Protein AF-A0A6M8W0F4-F1 (afdb_monomer_lite)

Structure (mmCIF, N/CA/C/O backbone):
data_AF-A0A6M8W0F4-F1
#
_entry.id   AF-A0A6M8W0F4-F1
#
loop_
_atom_site.group_PDB
_atom_site.id
_atom_site.type_symbol
_atom_site.label_atom_id
_atom_site.label_alt_id
_atom_site.label_comp_id
_atom_site.label_asym_id
_atom_site.label_entity_id
_atom_site.label_seq_id
_atom_site.pdbx_PDB_ins_code
_atom_site.Cartn_x
_atom_site.Cartn_y
_atom_site.Cartn_z
_atom_site.occupancy
_atom_site.B_iso_or_equiv
_atom_site.auth_seq_id
_atom_site.auth_comp_id
_atom_site.auth_asym_id
_atom_site.auth_atom_id
_atom_site.pdbx_PDB_model_num
ATOM 1 N N . MET A 1 1 ? -30.159 6.464 28.079 1.00 44.69 1 MET A N 1
ATOM 2 C CA . MET A 1 1 ? -30.601 6.612 26.667 1.00 44.69 1 MET A CA 1
ATOM 3 C C . MET A 1 1 ? -29.650 7.445 25.789 1.00 44.69 1 MET A C 1
ATOM 5 O O . MET A 1 1 ? -29.510 7.131 24.615 1.00 44.69 1 MET A O 1
ATOM 9 N N . PHE A 1 2 ? -28.918 8.432 26.329 1.00 46.91 2 PHE A N 1
ATOM 10 C CA . PHE A 1 2 ? -27.961 9.264 25.567 1.00 46.91 2 PHE A CA 1
ATOM 11 C C . PHE A 1 2 ? -26.716 8.537 25.005 1.00 46.91 2 PHE A C 1
ATOM 13 O O . PHE A 1 2 ? -26.134 8.987 24.018 1.00 46.91 2 PHE A O 1
ATOM 20 N N . GLY A 1 3 ? -26.313 7.396 25.578 1.00 41.88 3 GLY A N 1
ATOM 21 C CA . GLY A 1 3 ? -25.156 6.623 25.095 1.00 41.88 3 GLY A CA 1
ATOM 22 C C . GLY A 1 3 ? -25.362 5.970 23.721 1.00 41.88 3 GLY A C 1
ATOM 23 O O . GLY A 1 3 ? -24.415 5.858 22.945 1.00 41.88 3 GLY A O 1
ATOM 24 N N . TYR A 1 4 ? -26.602 5.602 23.377 1.00 44.81 4 TYR A N 1
ATOM 25 C CA . TYR A 1 4 ? -26.912 4.905 22.123 1.00 44.81 4 TYR A CA 1
ATOM 26 C C . TYR A 1 4 ? -26.770 5.835 20.908 1.00 44.81 4 TYR A C 1
ATOM 28 O O . TYR A 1 4 ? -26.135 5.469 19.918 1.00 44.81 4 TYR A O 1
ATOM 36 N N . ILE A 1 5 ? -27.252 7.078 21.037 1.00 47.94 5 ILE A N 1
ATOM 37 C CA . ILE A 1 5 ? -27.122 8.132 20.019 1.00 47.94 5 ILE A CA 1
ATOM 38 C C . ILE A 1 5 ? -25.650 8.534 19.851 1.00 47.94 5 ILE A C 1
ATOM 40 O O . ILE A 1 5 ? -25.158 8.576 18.724 1.00 47.94 5 ILE A O 1
ATOM 44 N N . LYS A 1 6 ? -24.899 8.712 20.951 1.00 45.28 6 LYS A N 1
ATOM 45 C CA . LYS A 1 6 ? -23.442 8.932 20.886 1.00 45.28 6 LYS A CA 1
ATOM 46 C C . LYS A 1 6 ? -22.729 7.792 20.153 1.00 45.28 6 LYS A C 1
ATOM 48 O O . LYS A 1 6 ? -21.893 8.069 19.302 1.00 45.28 6 LYS A O 1
ATOM 53 N N . SER A 1 7 ? -23.090 6.530 20.407 1.00 45.78 7 SER A N 1
ATOM 54 C CA . SER A 1 7 ? -22.487 5.371 19.726 1.00 45.78 7 SER A CA 1
ATOM 55 C C . SER A 1 7 ? -22.800 5.319 18.223 1.00 45.78 7 SER A C 1
ATOM 57 O O . SER A 1 7 ? -21.936 4.950 17.431 1.00 45.78 7 SER A O 1
ATOM 59 N N . LEU A 1 8 ? -24.000 5.739 17.807 1.00 48.25 8 LEU A N 1
ATOM 60 C CA . LEU A 1 8 ? -24.412 5.789 16.400 1.00 48.25 8 LEU A CA 1
ATOM 61 C C . LEU A 1 8 ? -23.658 6.869 15.614 1.00 48.25 8 LEU A C 1
ATOM 63 O O . LEU A 1 8 ? -23.264 6.626 14.471 1.00 48.25 8 LEU A O 1
ATOM 67 N N . PHE A 1 9 ? -23.399 8.026 16.230 1.00 49.59 9 PHE A N 1
ATOM 68 C CA . PHE A 1 9 ? -22.577 9.082 15.632 1.00 49.59 9 PHE A CA 1
ATOM 69 C C . PHE A 1 9 ? -21.074 8.743 15.670 1.00 49.59 9 PHE A C 1
ATOM 71 O O . PHE A 1 9 ? -20.401 8.885 14.648 1.00 49.59 9 PHE A O 1
ATOM 78 N N . ASN A 1 10 ? -20.555 8.170 16.766 1.00 49.47 10 ASN A N 1
ATOM 79 C CA . ASN A 1 10 ? -19.148 7.747 16.855 1.00 49.47 10 ASN A CA 1
ATOM 80 C C . ASN A 1 10 ? -18.813 6.558 15.940 1.00 49.47 10 ASN A C 1
ATOM 82 O O . ASN A 1 10 ? -17.691 6.426 15.471 1.00 49.47 10 ASN A O 1
ATOM 86 N N . LYS A 1 11 ? -19.772 5.684 15.614 1.00 50.91 11 LYS A N 1
ATOM 87 C CA . LYS A 1 11 ? -19.562 4.613 14.622 1.00 50.91 11 LYS A CA 1
ATOM 88 C C . LYS A 1 11 ? -19.529 5.124 13.178 1.00 50.91 11 LYS A C 1
ATOM 90 O O . LYS A 1 11 ? -19.130 4.369 12.289 1.00 50.91 11 LYS A O 1
ATOM 95 N N . LYS A 1 12 ? -19.942 6.365 12.901 1.00 55.38 12 LYS A N 1
ATOM 96 C CA . LYS A 1 12 ? -19.871 6.976 11.559 1.00 55.38 12 LYS A CA 1
ATOM 97 C C . LYS A 1 12 ? -18.700 7.948 11.392 1.00 55.38 12 LYS A C 1
ATOM 99 O O . LYS A 1 12 ? -18.313 8.180 10.252 1.00 55.38 12 LYS A O 1
ATOM 104 N N . SER A 1 13 ? -18.130 8.469 12.481 1.00 63.38 13 SER A N 1
ATOM 105 C CA . SER A 1 13 ? -17.002 9.411 12.434 1.00 63.38 13 SER A CA 1
ATOM 106 C C . SER A 1 13 ? -15.703 8.753 11.957 1.00 63.38 13 SER A C 1
ATOM 108 O O . SER A 1 13 ? -14.983 9.336 11.153 1.00 63.38 13 SER A O 1
ATOM 110 N N . TYR A 1 14 ? -15.425 7.516 12.379 1.00 71.62 14 TYR A N 1
ATOM 111 C CA . TYR A 1 14 ? -14.195 6.815 11.998 1.00 71.62 14 TYR A CA 1
ATOM 112 C C . TYR A 1 14 ? -14.246 6.223 10.575 1.00 71.62 14 TYR A C 1
ATOM 114 O O . TYR A 1 14 ? -15.248 5.593 10.213 1.00 71.62 14 TYR A O 1
ATOM 122 N N . PRO A 1 15 ? -13.173 6.354 9.771 1.00 81.81 15 PRO A N 1
ATOM 123 C CA . PRO A 1 15 ? -13.126 5.851 8.402 1.00 81.81 15 PRO A CA 1
ATOM 124 C C . PRO A 1 15 ? -13.315 4.332 8.362 1.00 81.81 15 PRO A C 1
ATOM 126 O O . PRO A 1 15 ? -12.742 3.596 9.150 1.00 81.81 15 PRO A O 1
ATOM 129 N N . ARG A 1 16 ? -14.106 3.834 7.407 1.00 87.56 16 ARG A N 1
ATOM 130 C CA . ARG A 1 16 ? -14.276 2.380 7.222 1.00 87.56 16 ARG A CA 1
ATOM 131 C C . ARG A 1 16 ? -13.028 1.711 6.650 1.00 87.56 16 ARG A C 1
ATOM 133 O O . ARG A 1 16 ? -12.784 0.544 6.925 1.00 87.56 16 ARG A O 1
ATOM 140 N N . LYS A 1 17 ? -12.273 2.443 5.832 1.00 90.81 17 LYS A N 1
ATOM 141 C CA . LYS A 1 17 ? -11.032 1.988 5.211 1.00 90.81 17 LYS A CA 1
ATOM 142 C C . LYS A 1 17 ? -10.124 3.181 4.963 1.00 90.81 17 LYS A C 1
ATOM 144 O O . LYS A 1 17 ? -10.603 4.224 4.509 1.00 90.81 17 LYS A O 1
ATOM 149 N N . PHE A 1 18 ? -8.835 3.014 5.211 1.00 93.25 18 PHE A N 1
ATOM 150 C CA . PHE A 1 18 ? -7.813 3.941 4.742 1.00 93.25 18 PHE A CA 1
ATOM 151 C C . PHE A 1 18 ? -6.597 3.181 4.227 1.00 93.25 18 PHE A C 1
ATOM 153 O O . PHE A 1 18 ? -6.309 2.078 4.680 1.00 93.25 18 PHE A O 1
ATOM 160 N N . THR A 1 19 ? -5.933 3.739 3.222 1.00 95.50 19 THR A N 1
ATOM 161 C CA . THR A 1 19 ? -4.970 3.010 2.393 1.00 95.50 19 THR A CA 1
ATOM 162 C C . THR A 1 19 ? -3.627 3.726 2.325 1.00 95.50 19 THR A C 1
ATOM 164 O O . THR A 1 19 ? -3.565 4.955 2.403 1.00 95.50 19 THR A O 1
AT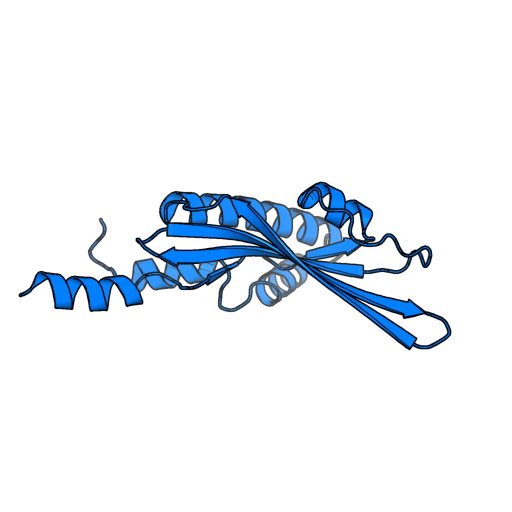OM 167 N N . ALA A 1 20 ? -2.564 2.961 2.110 1.00 95.06 20 ALA A N 1
ATOM 168 C CA . ALA A 1 20 ? -1.306 3.474 1.587 1.00 95.06 20 ALA A CA 1
ATOM 169 C C . ALA A 1 20 ? -1.423 3.716 0.068 1.00 95.06 20 ALA A C 1
ATOM 171 O O . ALA A 1 20 ? -2.454 3.421 -0.561 1.00 95.06 20 ALA A O 1
ATOM 172 N N . ILE A 1 21 ? -0.382 4.285 -0.535 1.00 94.06 21 ILE A N 1
ATOM 173 C CA . ILE A 1 21 ? -0.240 4.349 -1.992 1.00 94.06 21 ILE A CA 1
ATOM 174 C C . ILE A 1 21 ? -0.212 2.930 -2.589 1.00 94.06 21 ILE A C 1
ATOM 176 O O . ILE A 1 21 ? 0.419 2.028 -2.050 1.00 94.06 21 ILE A O 1
ATOM 180 N N . GLU A 1 22 ? -0.912 2.743 -3.711 1.00 92.75 22 GLU A N 1
ATOM 181 C CA . GLU A 1 22 ? -0.832 1.511 -4.502 1.00 92.75 22 GLU A CA 1
ATOM 182 C C . GLU A 1 22 ? 0.495 1.441 -5.272 1.00 92.75 22 GLU A C 1
ATOM 184 O O . GLU A 1 22 ? 0.857 2.351 -6.040 1.00 92.75 22 GLU A O 1
ATOM 189 N N . GLU A 1 23 ? 1.183 0.319 -5.114 1.00 90.44 23 GLU A N 1
ATOM 190 C CA . GLU A 1 23 ? 2.465 0.025 -5.732 1.00 90.44 23 GLU A CA 1
ATOM 191 C C . GLU A 1 23 ? 2.335 -1.019 -6.838 1.00 90.44 23 GLU A C 1
ATOM 193 O O . GLU A 1 23 ? 1.346 -1.742 -6.935 1.00 90.44 23 GLU A O 1
ATOM 198 N N . SER A 1 24 ? 3.352 -1.065 -7.698 1.00 88.00 24 SER A N 1
ATOM 199 C CA . SER A 1 24 ? 3.551 -2.179 -8.617 1.00 88.00 24 SER A CA 1
ATOM 200 C C . SER A 1 24 ? 4.771 -2.978 -8.169 1.00 88.00 24 SER A C 1
ATOM 202 O O . SER A 1 24 ? 5.861 -2.408 -8.011 1.00 88.00 24 SER A O 1
ATOM 204 N N . CYS A 1 25 ? 4.567 -4.271 -7.958 1.00 84.56 25 CYS A N 1
ATOM 205 C CA . CYS A 1 25 ? 5.597 -5.257 -7.675 1.00 84.56 25 CYS A CA 1
ATO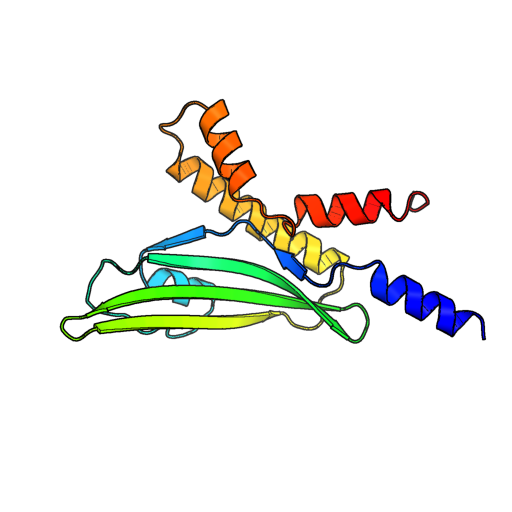M 206 C C . CYS A 1 25 ? 5.854 -6.085 -8.931 1.00 84.56 25 CYS A C 1
ATOM 208 O O . CYS A 1 25 ? 4.913 -6.458 -9.637 1.00 84.56 25 CYS A O 1
ATOM 210 N N . ASP A 1 26 ? 7.126 -6.373 -9.184 1.00 79.75 26 ASP A N 1
ATOM 211 C CA . ASP A 1 26 ? 7.540 -7.161 -10.338 1.00 79.75 26 ASP A CA 1
ATOM 212 C C . ASP A 1 26 ? 7.690 -8.618 -9.879 1.00 79.75 26 ASP A C 1
ATOM 214 O O . ASP A 1 26 ? 8.625 -8.966 -9.151 1.00 79.75 26 ASP A O 1
ATOM 218 N N . GLY A 1 27 ? 6.722 -9.450 -10.262 1.00 77.81 27 GLY A N 1
ATOM 219 C CA . GLY A 1 27 ? 6.671 -10.877 -9.964 1.00 77.81 27 GLY A CA 1
ATOM 220 C C . GLY A 1 27 ? 6.093 -11.255 -8.595 1.00 77.81 27 GLY A C 1
ATOM 221 O O . GLY A 1 27 ? 6.146 -10.508 -7.612 1.00 77.81 27 GLY A O 1
ATOM 222 N N . ALA A 1 28 ? 5.588 -12.489 -8.524 1.00 79.50 28 ALA A N 1
ATOM 223 C CA . ALA A 1 28 ? 4.981 -13.076 -7.329 1.00 79.50 28 ALA A CA 1
ATOM 224 C C . ALA A 1 28 ? 5.947 -13.162 -6.128 1.00 79.50 28 ALA A C 1
ATOM 226 O O . ALA A 1 28 ? 5.515 -13.038 -4.987 1.00 79.50 28 ALA A O 1
ATOM 227 N N . TYR A 1 29 ? 7.265 -13.280 -6.349 1.00 82.19 29 TYR A N 1
ATOM 228 C CA . TYR A 1 29 ? 8.259 -13.338 -5.264 1.00 82.19 29 TYR A CA 1
ATOM 229 C C . TYR A 1 29 ? 8.222 -12.105 -4.344 1.00 82.19 29 TYR A C 1
ATOM 231 O O . TYR A 1 29 ? 8.291 -12.236 -3.121 1.00 82.19 29 TYR A O 1
ATOM 239 N N . GLN A 1 30 ? 8.089 -10.902 -4.914 1.00 83.69 30 GLN A N 1
ATOM 240 C CA . GLN A 1 30 ? 8.017 -9.673 -4.118 1.00 83.69 30 GLN A CA 1
ATOM 241 C C . GLN A 1 30 ? 6.735 -9.628 -3.282 1.00 83.69 30 GLN A C 1
ATOM 243 O O . GLN A 1 30 ? 6.767 -9.181 -2.139 1.00 83.69 30 GLN A O 1
ATOM 248 N N . VAL A 1 31 ? 5.628 -10.125 -3.839 1.00 84.06 31 VAL A N 1
ATOM 249 C CA . VAL A 1 31 ? 4.345 -10.240 -3.138 1.00 84.06 31 VAL A CA 1
ATOM 250 C C . VAL A 1 31 ? 4.473 -11.232 -1.980 1.00 84.06 31 VAL A C 1
ATOM 252 O O . VAL A 1 31 ? 4.182 -10.877 -0.840 1.00 84.06 31 VAL A O 1
ATOM 255 N N . ASN A 1 32 ? 5.034 -12.415 -2.241 1.00 84.25 32 ASN A N 1
ATOM 256 C CA . ASN A 1 32 ? 5.245 -13.47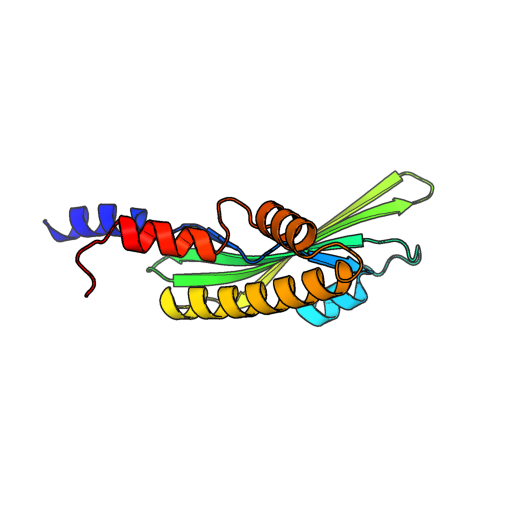5 -1.252 1.00 84.25 32 ASN A CA 1
ATOM 257 C C . ASN A 1 32 ? 6.139 -13.018 -0.093 1.00 84.25 32 ASN A C 1
ATOM 259 O O . ASN A 1 32 ? 5.868 -13.339 1.061 1.00 84.25 32 ASN A O 1
ATOM 263 N N . ARG A 1 33 ? 7.165 -12.198 -0.361 1.00 84.75 33 ARG A N 1
ATOM 264 C CA . ARG A 1 33 ? 8.009 -11.609 0.693 1.00 84.75 33 ARG A CA 1
ATOM 265 C C . ARG A 1 33 ? 7.231 -10.670 1.623 1.00 84.75 33 ARG A C 1
ATOM 267 O O . ARG A 1 33 ? 7.586 -10.557 2.793 1.00 84.75 33 ARG A O 1
ATOM 274 N N . LEU A 1 34 ? 6.210 -9.981 1.114 1.00 81.81 34 LEU A N 1
ATOM 275 C CA . LEU A 1 34 ? 5.425 -9.013 1.884 1.00 81.81 34 LEU A CA 1
ATOM 276 C C . LEU A 1 34 ? 4.309 -9.666 2.705 1.00 81.81 34 LEU A C 1
ATOM 278 O O . LEU A 1 34 ? 3.961 -9.135 3.757 1.00 81.81 34 LEU A O 1
ATOM 282 N N . CYS A 1 35 ? 3.746 -10.787 2.245 1.00 76.88 35 CYS A N 1
ATOM 283 C CA . CYS A 1 35 ? 2.586 -11.412 2.888 1.00 76.88 35 CYS A CA 1
ATOM 284 C C . CYS A 1 35 ? 2.797 -12.851 3.382 1.00 76.88 35 CYS A C 1
ATOM 286 O O . CYS A 1 35 ? 1.894 -13.398 4.009 1.00 76.88 35 CYS A O 1
ATOM 288 N N . GLY A 1 36 ? 3.949 -13.475 3.119 1.00 74.94 36 GLY A N 1
ATOM 289 C CA . GLY A 1 36 ? 4.252 -14.851 3.537 1.00 74.94 36 GLY A CA 1
ATOM 290 C C . GLY A 1 36 ? 3.426 -15.937 2.835 1.00 74.94 36 GLY A C 1
ATOM 291 O O . GLY A 1 36 ? 3.511 -17.104 3.207 1.00 74.94 36 GLY A O 1
ATOM 292 N N . GLN A 1 37 ? 2.617 -15.569 1.841 1.00 67.81 37 GLN A N 1
ATOM 293 C CA . GLN A 1 37 ? 1.795 -16.487 1.055 1.00 67.81 37 GLN A CA 1
ATOM 294 C C . GLN A 1 37 ? 2.572 -16.997 -0.167 1.00 67.81 37 GLN A C 1
ATOM 296 O O . GLN A 1 37 ? 3.495 -16.332 -0.622 1.00 67.81 37 GLN A O 1
ATOM 301 N N . ASN A 1 38 ? 2.181 -18.148 -0.722 1.00 63.94 38 ASN A N 1
ATOM 302 C CA . ASN A 1 38 ? 2.651 -18.620 -2.028 1.00 63.94 38 ASN A CA 1
ATOM 303 C C . ASN A 1 38 ? 1.671 -18.165 -3.120 1.00 63.94 38 ASN A C 1
ATOM 305 O O . ASN A 1 38 ? 0.840 -18.949 -3.574 1.00 63.94 38 ASN A O 1
ATOM 309 N N . VAL A 1 39 ? 1.738 -16.893 -3.523 1.00 70.25 39 VAL A N 1
ATOM 310 C CA . VAL A 1 39 ? 1.164 -16.445 -4.802 1.00 70.25 39 VAL A CA 1
ATOM 311 C C . VAL A 1 39 ? 1.817 -17.278 -5.899 1.00 70.25 39 VAL A C 1
ATOM 313 O O . VAL A 1 39 ? 3.037 -17.491 -5.866 1.00 70.25 39 VAL A O 1
ATOM 316 N N . ALA A 1 40 ? 1.004 -17.793 -6.823 1.00 64.75 40 ALA A N 1
ATOM 317 C CA . ALA A 1 40 ? 1.478 -18.688 -7.866 1.00 64.75 40 ALA A CA 1
ATOM 318 C C . ALA A 1 40 ? 2.561 -17.976 -8.686 1.00 64.75 40 ALA A C 1
ATOM 320 O O . ALA A 1 40 ? 2.327 -16.934 -9.296 1.00 64.75 40 ALA A O 1
ATOM 321 N N . THR A 1 41 ? 3.778 -18.517 -8.668 1.00 64.00 41 THR A N 1
ATOM 322 C CA . THR A 1 41 ? 4.878 -18.017 -9.489 1.00 64.00 41 THR A CA 1
ATOM 323 C C . THR A 1 41 ? 4.672 -18.516 -10.909 1.00 64.00 41 THR A C 1
ATOM 325 O O . THR A 1 41 ? 5.041 -19.648 -11.228 1.00 64.00 41 THR A O 1
ATOM 328 N N . TRP A 1 42 ? 4.066 -17.694 -11.761 1.00 60.44 42 TRP A N 1
ATOM 329 C CA . TRP A 1 42 ? 3.976 -18.007 -13.180 1.00 60.44 42 TRP A CA 1
ATOM 330 C C . TRP A 1 42 ? 5.344 -17.771 -13.833 1.00 60.44 42 TRP A C 1
ATOM 332 O O . TRP A 1 42 ? 6.053 -16.803 -13.558 1.00 60.44 42 TRP A O 1
ATOM 342 N N . PHE A 1 43 ? 5.763 -18.710 -14.679 1.0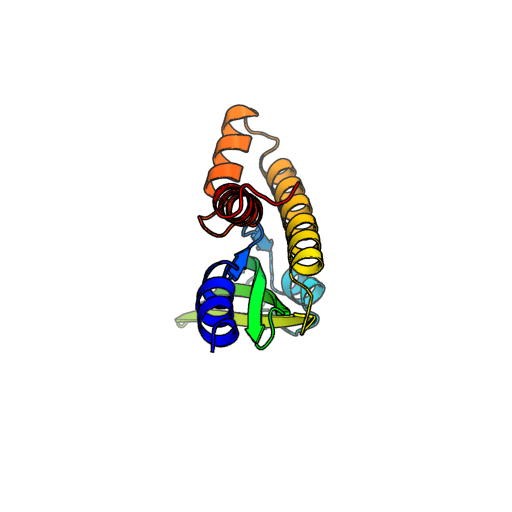0 55.72 43 PHE A N 1
ATOM 343 C CA . PHE A 1 43 ? 7.093 -18.719 -15.305 1.00 55.72 43 PHE A CA 1
ATOM 344 C C . PHE A 1 43 ? 7.273 -17.642 -16.392 1.00 55.72 43 PHE A C 1
ATOM 346 O O . PHE A 1 43 ? 8.333 -17.545 -17.006 1.00 55.72 43 PHE A O 1
ATOM 353 N N . THR A 1 44 ? 6.248 -16.829 -16.650 1.00 57.94 44 THR A N 1
ATOM 354 C CA . THR A 1 44 ? 6.177 -15.885 -17.772 1.00 57.94 44 THR A CA 1
ATOM 355 C C . THR A 1 44 ? 7.037 -14.635 -17.588 1.00 57.94 44 THR A C 1
ATOM 357 O O . THR A 1 44 ? 7.263 -13.909 -18.556 1.00 57.94 44 THR A O 1
ATOM 360 N N . GLY A 1 45 ? 7.546 -14.366 -16.378 1.00 56.16 45 GLY A N 1
ATOM 361 C CA . GLY A 1 45 ? 8.541 -13.313 -16.116 1.00 56.16 45 GLY A CA 1
ATOM 362 C C . GLY A 1 45 ? 8.065 -11.874 -16.377 1.00 56.16 45 GLY A C 1
ATOM 363 O O . GLY A 1 45 ? 8.858 -10.941 -16.265 1.00 56.16 45 GLY A O 1
ATOM 364 N N . ARG A 1 46 ? 6.784 -11.675 -16.721 1.00 60.12 46 ARG A N 1
ATOM 365 C CA . ARG A 1 46 ? 6.155 -10.373 -17.013 1.00 60.12 46 ARG A CA 1
ATOM 366 C C . ARG A 1 46 ? 5.013 -10.023 -16.061 1.00 60.12 46 ARG A C 1
ATOM 368 O O . ARG A 1 46 ? 4.261 -9.088 -16.326 1.00 60.12 46 ARG A O 1
ATOM 375 N N . ASP A 1 47 ? 4.880 -10.746 -14.958 1.00 69.88 47 ASP A N 1
ATOM 376 C CA . ASP A 1 47 ? 3.731 -10.583 -14.077 1.00 69.88 47 ASP A CA 1
ATOM 377 C C . ASP A 1 47 ? 3.925 -9.329 -13.221 1.00 69.88 47 ASP A C 1
ATOM 379 O O . ASP A 1 47 ? 4.740 -9.293 -12.296 1.00 69.88 47 ASP A O 1
ATOM 383 N N . SER A 1 48 ? 3.191 -8.266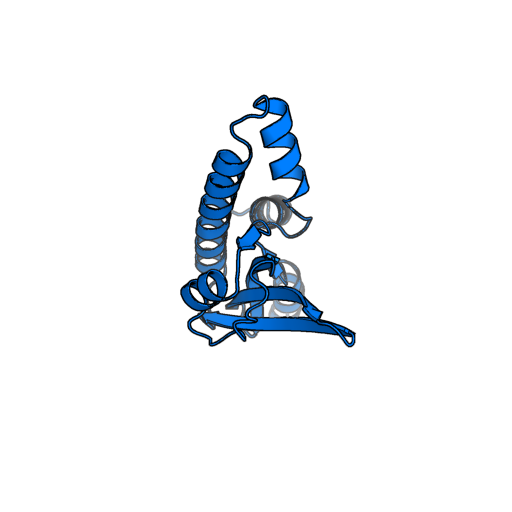 -13.544 1.00 81.75 48 SER A N 1
ATOM 384 C CA . SER A 1 48 ? 3.126 -7.079 -12.696 1.00 81.75 48 SER A CA 1
ATOM 385 C C . SER A 1 48 ? 1.950 -7.211 -11.738 1.00 81.75 48 SER A C 1
ATOM 387 O O . SER A 1 48 ? 0.802 -7.311 -12.177 1.00 81.75 48 SER A O 1
ATOM 389 N N . TYR A 1 49 ? 2.221 -7.151 -10.439 1.00 87.25 49 TYR A N 1
ATOM 390 C CA . TYR A 1 49 ? 1.191 -7.149 -9.408 1.00 87.25 49 TYR A CA 1
ATOM 391 C C . TYR A 1 49 ? 0.958 -5.730 -8.910 1.00 87.25 49 TYR A C 1
ATOM 393 O O . TYR A 1 49 ? 1.897 -5.027 -8.538 1.00 87.25 49 TYR A O 1
ATOM 401 N N . LYS A 1 50 ? -0.303 -5.314 -8.850 1.00 90.44 50 LYS A N 1
ATOM 402 C CA . LYS A 1 50 ? -0.722 -4.153 -8.067 1.00 90.44 50 LYS A CA 1
ATOM 403 C C . LYS A 1 50 ? -0.861 -4.575 -6.618 1.00 90.44 50 LYS A C 1
ATOM 405 O O . LYS A 1 50 ? -1.567 -5.538 -6.331 1.00 90.44 50 LYS A O 1
ATOM 410 N N . THR A 1 51 ? -0.209 -3.857 -5.718 1.00 92.12 51 THR A N 1
ATOM 411 C CA . THR A 1 51 ? -0.205 -4.162 -4.288 1.00 92.12 51 THR A CA 1
ATOM 412 C C . THR A 1 51 ? -0.583 -2.934 -3.473 1.00 92.12 51 THR A C 1
ATOM 414 O O . THR A 1 51 ? -0.283 -1.796 -3.843 1.00 92.12 51 THR A O 1
ATOM 417 N N . GLN A 1 52 ? -1.290 -3.142 -2.364 1.00 94.38 52 GLN A N 1
ATOM 418 C CA . GLN A 1 52 ? -1.698 -2.048 -1.490 1.00 94.38 52 GLN A CA 1
ATOM 419 C C . GLN A 1 52 ? -1.886 -2.519 -0.049 1.00 94.38 52 GLN A C 1
ATOM 421 O O . GLN A 1 52 ? -2.637 -3.456 0.222 1.00 94.38 52 GLN A O 1
ATOM 426 N N . PHE A 1 53 ? -1.266 -1.794 0.881 1.00 95.56 53 PHE A N 1
ATOM 427 C CA . PHE A 1 53 ? -1.552 -1.905 2.308 1.00 95.56 53 PHE A CA 1
ATOM 428 C C . PHE A 1 53 ? -2.738 -1.021 2.678 1.00 95.56 53 PHE A C 1
ATOM 430 O O . PHE A 1 53 ? -2.862 0.120 2.216 1.00 95.56 53 PHE A O 1
ATOM 437 N N . TYR A 1 54 ? -3.621 -1.530 3.527 1.00 95.81 54 TYR A N 1
ATOM 438 C CA . TYR A 1 54 ? -4.763 -0.771 4.004 1.00 95.81 54 TYR A CA 1
ATOM 439 C C . TYR A 1 54 ? -5.246 -1.244 5.369 1.00 95.81 54 TYR A C 1
ATOM 441 O O . TYR A 1 54 ? -5.089 -2.399 5.734 1.00 95.81 54 TYR A O 1
ATOM 449 N N . ALA A 1 55 ? -5.876 -0.343 6.110 1.00 95.25 55 ALA A N 1
ATOM 450 C CA . ALA A 1 55 ? -6.604 -0.675 7.322 1.00 95.25 55 ALA A CA 1
ATOM 451 C C . ALA A 1 55 ? -8.098 -0.729 7.003 1.00 95.25 55 ALA A C 1
ATOM 453 O O . ALA A 1 55 ? -8.630 0.195 6.378 1.00 95.25 55 ALA A O 1
ATOM 454 N N . ALA A 1 56 ? -8.780 -1.786 7.433 1.00 94.31 56 ALA A N 1
ATOM 455 C CA . ALA A 1 56 ? -10.228 -1.931 7.338 1.00 94.31 56 ALA A CA 1
ATOM 456 C C . ALA A 1 56 ? -10.833 -2.008 8.733 1.00 94.31 56 ALA A C 1
ATOM 458 O O . ALA A 1 56 ? -10.375 -2.770 9.575 1.00 94.31 56 ALA A O 1
ATOM 459 N N . ARG A 1 57 ? -11.860 -1.202 8.981 1.00 90.81 57 ARG A N 1
ATOM 460 C CA . ARG A 1 57 ? -12.492 -1.126 10.292 1.00 90.81 57 ARG A CA 1
ATOM 461 C C . ARG A 1 57 ? -13.252 -2.411 10.593 1.00 90.81 57 ARG A C 1
ATOM 463 O O . ARG A 1 57 ? -14.101 -2.820 9.802 1.00 90.81 57 ARG A O 1
ATOM 470 N N . THR A 1 58 ? -13.007 -2.963 11.768 1.00 88.81 58 THR A N 1
ATOM 471 C CA . THR A 1 58 ? -13.739 -4.090 12.340 1.00 88.81 58 THR A CA 1
ATOM 472 C C . THR A 1 58 ? -14.673 -3.608 13.447 1.00 88.81 58 THR A C 1
ATOM 474 O O . THR A 1 58 ? -14.802 -2.408 13.722 1.00 88.81 58 THR A O 1
ATOM 477 N N . ASP A 1 59 ? -15.347 -4.542 14.108 1.00 80.25 59 ASP A N 1
ATOM 478 C CA . ASP A 1 59 ? -16.153 -4.222 15.277 1.00 80.25 59 ASP A CA 1
ATOM 479 C C . ASP A 1 59 ? -15.306 -3.632 16.414 1.00 80.25 59 ASP A C 1
ATOM 481 O O . ASP A 1 59 ? -14.098 -3.849 16.508 1.00 80.25 59 ASP A O 1
ATOM 485 N N . GLY A 1 60 ? -15.950 -2.851 17.284 1.00 70.81 60 GLY A N 1
ATOM 486 C CA . GLY A 1 60 ? -15.333 -2.366 18.523 1.00 70.81 60 GLY A CA 1
ATOM 487 C C . GLY A 1 60 ? -14.310 -1.233 18.384 1.00 70.81 60 GLY A C 1
ATOM 488 O O . GLY A 1 60 ? -13.491 -1.083 19.276 1.00 70.81 60 GLY A O 1
ATOM 489 N N . HIS A 1 61 ? -14.368 -0.416 17.322 1.00 75.94 61 HIS A N 1
ATOM 490 C CA . HIS A 1 61 ? -13.404 0.672 17.035 1.00 75.94 61 HIS A CA 1
ATOM 491 C C . HIS A 1 61 ? -11.992 0.206 16.649 1.00 75.94 61 HIS A C 1
ATOM 493 O O . HIS A 1 61 ? -11.065 1.018 16.602 1.00 75.94 61 HIS A O 1
ATOM 499 N N . TYR A 1 62 ? -11.850 -1.072 16.315 1.00 89.62 62 TYR A N 1
ATOM 500 C CA . TYR A 1 62 ? -10.595 -1.643 15.858 1.00 89.62 62 TYR A CA 1
ATOM 501 C C . TYR A 1 62 ? -10.500 -1.696 14.331 1.00 89.62 62 TYR A C 1
ATOM 503 O O . TYR A 1 62 ? -11.472 -1.442 13.610 1.00 89.62 62 TYR A O 1
ATOM 511 N N . TYR A 1 63 ? -9.303 -2.005 13.849 1.00 93.81 63 TYR A N 1
ATOM 512 C CA . TYR A 1 63 ? -8.976 -2.170 12.445 1.00 93.81 63 TYR A CA 1
ATOM 513 C C . TYR A 1 63 ? -8.158 -3.434 12.230 1.00 93.81 63 TYR A C 1
ATOM 515 O O . TYR A 1 63 ? -7.281 -3.762 13.025 1.00 93.81 63 TYR A O 1
ATOM 523 N N . ASP A 1 64 ? -8.391 -4.079 11.098 1.00 96.12 64 ASP A N 1
ATOM 524 C CA . ASP A 1 64 ? -7.488 -5.080 10.559 1.00 96.12 64 ASP A CA 1
ATOM 525 C C . ASP A 1 64 ? -6.560 -4.409 9.549 1.00 96.12 64 ASP A C 1
ATOM 527 O O . ASP A 1 64 ? -7.013 -3.714 8.631 1.00 96.12 64 ASP A O 1
ATOM 531 N N . ILE A 1 65 ? -5.260 -4.623 9.717 1.00 96.19 65 ILE A N 1
ATOM 532 C CA . ILE A 1 65 ? -4.240 -4.239 8.749 1.00 96.19 65 ILE A CA 1
ATOM 533 C C . ILE A 1 65 ? -4.155 -5.352 7.720 1.00 96.19 65 ILE A C 1
ATOM 535 O O . ILE A 1 65 ? -3.837 -6.497 8.042 1.00 96.19 65 ILE A O 1
ATOM 539 N N . LYS A 1 66 ? -4.454 -5.004 6.477 1.00 95.56 66 LYS A N 1
ATOM 540 C CA . LYS A 1 66 ? -4.536 -5.924 5.356 1.00 95.56 66 LYS A CA 1
ATOM 541 C C . LYS A 1 66 ? -3.576 -5.521 4.247 1.00 95.56 66 LYS A C 1
ATOM 543 O O . LYS A 1 66 ? -3.278 -4.342 4.042 1.00 95.56 66 LYS A O 1
ATOM 548 N N . PHE A 1 67 ? -3.151 -6.521 3.496 1.00 93.81 67 PHE A N 1
ATOM 549 C CA . PHE A 1 67 ? -2.401 -6.380 2.262 1.00 93.81 67 PHE A CA 1
ATOM 550 C C . PHE A 1 67 ? -3.197 -7.020 1.132 1.00 93.81 67 PHE A C 1
ATOM 552 O O . PHE A 1 67 ? -3.569 -8.184 1.234 1.00 93.81 67 PHE A O 1
ATOM 559 N N . SER A 1 68 ? -3.484 -6.264 0.075 1.00 93.00 68 SER A N 1
ATOM 560 C CA . SER A 1 68 ? -4.127 -6.782 -1.137 1.00 93.00 68 SER A CA 1
ATOM 561 C C . SER A 1 68 ? -3.150 -6.818 -2.295 1.00 93.00 68 SER A C 1
ATOM 563 O O . SER A 1 68 ? -2.374 -5.873 -2.464 1.00 93.00 68 SER A O 1
ATOM 565 N N . TYR A 1 69 ? -3.266 -7.845 -3.127 1.00 90.75 69 TYR A N 1
ATOM 566 C CA . TYR A 1 69 ? -2.535 -7.978 -4.377 1.00 90.75 69 TYR A CA 1
ATOM 567 C C . TYR A 1 69 ? -3.479 -8.365 -5.523 1.00 90.75 69 TYR A C 1
ATOM 569 O O . TYR A 1 69 ? -4.493 -9.029 -5.316 1.00 90.75 69 TYR A O 1
ATOM 577 N N . CYS A 1 70 ? -3.156 -7.907 -6.729 1.00 89.38 70 CYS A N 1
ATOM 578 C CA . CYS A 1 70 ? -3.873 -8.220 -7.961 1.00 89.38 70 CYS A CA 1
ATOM 579 C C . CYS A 1 70 ? -2.884 -8.227 -9.129 1.00 89.38 70 CYS A C 1
ATOM 581 O O . CYS A 1 70 ? -2.261 -7.201 -9.410 1.00 89.38 70 CYS A O 1
ATOM 583 N N . GLY A 1 71 ? -2.724 -9.368 -9.788 1.00 85.56 71 GLY A N 1
ATOM 584 C CA . GLY A 1 71 ? -1.907 -9.533 -10.987 1.00 85.56 71 GLY A CA 1
ATOM 585 C C . GLY A 1 71 ? -2.692 -10.254 -12.074 1.00 85.56 71 GLY A C 1
ATOM 586 O O . GLY A 1 71 ? -3.561 -11.070 -11.778 1.00 85.56 71 GLY A O 1
ATOM 587 N N . THR A 1 72 ? -2.385 -9.956 -13.332 1.00 82.00 72 THR A N 1
ATOM 588 C CA . THR A 1 72 ? -2.948 -10.665 -14.485 1.00 82.00 72 THR A CA 1
ATOM 589 C C . THR A 1 72 ? -1.795 -11.193 -15.322 1.00 82.00 72 THR A C 1
ATOM 591 O O . THR A 1 72 ? -0.886 -10.435 -15.662 1.00 82.00 72 THR A O 1
ATOM 594 N N . ALA A 1 73 ? -1.832 -12.484 -15.632 1.00 76.56 73 ALA A N 1
ATOM 595 C CA . ALA A 1 73 ? -0.879 -13.158 -16.495 1.00 76.56 73 ALA A CA 1
ATOM 596 C C . ALA A 1 73 ? -1.601 -13.650 -17.752 1.00 76.56 73 ALA A C 1
ATOM 598 O O . ALA A 1 73 ? -2.624 -14.333 -17.670 1.00 76.56 73 ALA A O 1
ATOM 599 N N . THR A 1 74 ? -1.065 -13.307 -18.920 1.00 76.00 74 THR A N 1
ATOM 600 C CA . THR A 1 74 ? -1.531 -13.847 -20.200 1.00 76.00 74 THR A CA 1
ATOM 601 C C . THR A 1 74 ? -0.776 -15.143 -20.487 1.00 76.00 74 THR A C 1
ATOM 603 O O . THR A 1 74 ? 0.451 -15.138 -20.602 1.00 76.00 74 THR A O 1
ATOM 606 N N . ILE A 1 75 ? -1.507 -16.246 -20.601 1.00 77.00 75 ILE A N 1
ATOM 607 C CA . ILE A 1 75 ? -1.008 -17.560 -21.018 1.00 77.00 75 ILE A CA 1
ATOM 608 C C . ILE A 1 75 ? -1.496 -17.867 -22.442 1.00 77.00 75 ILE A C 1
ATOM 610 O O . ILE A 1 75 ? -2.355 -17.160 -22.964 1.00 77.00 75 ILE A O 1
ATOM 614 N N . MET A 1 76 ? -0.943 -18.900 -23.089 1.00 75.88 76 MET A N 1
ATOM 615 C CA . MET A 1 76 ? -1.259 -19.225 -24.494 1.00 75.88 76 MET A CA 1
ATOM 616 C C . MET A 1 76 ? -2.767 -19.363 -24.771 1.00 75.88 76 MET A C 1
ATOM 618 O O . MET A 1 76 ? -3.215 -18.936 -25.830 1.00 75.88 76 MET A O 1
ATOM 622 N N . ASP A 1 77 ? -3.539 -19.860 -23.799 1.00 77.00 77 ASP A N 1
ATOM 623 C CA . ASP A 1 77 ? -4.970 -20.153 -23.950 1.00 77.00 77 ASP A CA 1
ATOM 624 C C . ASP A 1 77 ? -5.900 -19.203 -23.162 1.00 77.00 77 ASP A C 1
ATOM 626 O O . ASP A 1 77 ? -7.087 -19.489 -23.006 1.00 77.00 77 ASP A O 1
ATOM 630 N N . GLY A 1 78 ? -5.401 -18.072 -22.641 1.00 80.75 78 GLY A N 1
ATOM 631 C CA . GLY A 1 78 ? -6.252 -17.102 -21.936 1.00 80.75 78 GLY A CA 1
ATOM 632 C C . GLY A 1 78 ? -5.541 -16.180 -20.946 1.00 80.75 78 GLY A C 1
ATOM 633 O O . GLY A 1 78 ? -4.317 -16.096 -20.890 1.00 80.75 78 GLY A O 1
ATOM 634 N N . GLU A 1 79 ? -6.330 -15.472 -20.139 1.00 82.06 79 GLU A N 1
ATOM 635 C CA . GLU A 1 79 ? -5.838 -14.613 -19.058 1.00 82.06 79 GLU A CA 1
ATOM 636 C C . GLU A 1 79 ? -6.169 -15.230 -17.700 1.00 82.06 79 GLU A C 1
ATOM 638 O O . GLU A 1 79 ? -7.325 -15.531 -17.401 1.00 82.06 79 GLU A O 1
ATOM 643 N N . ILE A 1 80 ? -5.152 -15.383 -16.855 1.00 80.81 80 ILE A N 1
ATOM 644 C CA . ILE A 1 80 ? -5.318 -15.767 -15.456 1.00 80.81 80 ILE A CA 1
ATOM 645 C C . ILE A 1 80 ? -5.151 -14.514 -14.610 1.00 80.81 80 ILE A C 1
ATOM 647 O O . ILE A 1 80 ? -4.153 -13.804 -14.711 1.00 80.81 80 ILE A O 1
ATOM 651 N N . THR A 1 81 ? -6.135 -14.244 -13.760 1.00 84.00 81 THR A N 1
ATOM 652 C CA . THR A 1 81 ? -6.077 -13.148 -12.794 1.00 84.00 81 THR A CA 1
ATOM 653 C C . THR A 1 81 ? -5.922 -13.726 -11.395 1.00 84.00 81 THR A C 1
ATOM 655 O O . THR A 1 81 ? -6.741 -14.529 -10.956 1.00 84.00 81 THR A O 1
ATOM 658 N N . ASP A 1 82 ? -4.866 -13.308 -10.707 1.00 84.06 82 ASP A N 1
ATOM 659 C CA . ASP A 1 82 ? -4.538 -13.708 -9.347 1.00 84.06 82 ASP A CA 1
ATOM 660 C C . ASP A 1 82 ? -4.788 -12.530 -8.407 1.00 84.06 82 ASP A C 1
ATOM 662 O O . ASP A 1 82 ? -4.135 -11.484 -8.490 1.00 84.06 82 ASP A O 1
ATOM 666 N N . VAL A 1 83 ? -5.789 -12.682 -7.547 1.00 88.19 83 VAL A N 1
ATOM 667 C CA . VAL A 1 83 ? -6.240 -11.652 -6.615 1.00 88.19 83 VAL A CA 1
ATOM 668 C C . VAL A 1 83 ? -6.357 -12.269 -5.241 1.00 88.19 83 VAL A C 1
ATOM 670 O O . VAL A 1 83 ? -6.995 -13.305 -5.065 1.00 88.19 83 VAL A O 1
ATOM 673 N N . GLY A 1 84 ? -5.804 -11.585 -4.249 1.00 88.44 84 GLY A N 1
ATOM 674 C CA . GLY A 1 84 ? -5.935 -12.006 -2.869 1.00 88.44 84 GLY A CA 1
ATOM 675 C C . GLY A 1 84 ? -5.772 -10.866 -1.886 1.00 88.44 84 GLY A C 1
ATOM 676 O O . GLY A 1 84 ? -5.306 -9.766 -2.203 1.00 88.44 84 GLY A O 1
ATOM 677 N N . GLU A 1 85 ? -6.182 -11.154 -0.659 1.00 92.06 85 GLU A N 1
ATOM 678 C CA . GLU A 1 85 ? -5.932 -10.306 0.489 1.00 92.06 85 GLU A CA 1
ATOM 679 C C . GLU A 1 85 ? -5.459 -11.134 1.677 1.00 92.06 85 GLU A C 1
ATOM 681 O O . GLU A 1 85 ? -5.928 -12.247 1.906 1.00 92.06 85 GLU A O 1
ATOM 686 N N . VAL A 1 86 ? -4.540 -10.561 2.446 1.00 91.81 86 VAL A N 1
ATOM 687 C CA . VAL A 1 86 ? -3.978 -11.176 3.645 1.00 91.81 86 VAL A CA 1
ATOM 688 C C . VAL A 1 86 ? -4.163 -10.223 4.810 1.00 91.81 86 VAL A C 1
ATOM 690 O O . VAL A 1 86 ? -3.875 -9.028 4.701 1.00 91.81 86 VAL A O 1
ATOM 693 N N . VAL A 1 87 ? -4.646 -10.749 5.933 1.00 93.62 87 VAL A N 1
ATOM 694 C CA . VAL A 1 87 ? -4.677 -10.022 7.203 1.00 93.62 87 VAL A CA 1
ATOM 695 C C . VAL A 1 87 ? -3.307 -10.152 7.853 1.00 93.62 87 VAL A C 1
ATOM 697 O O . VAL A 1 87 ? -2.877 -11.252 8.176 1.00 93.62 87 VAL A O 1
ATOM 700 N N . LEU A 1 88 ? -2.621 -9.026 8.028 1.00 92.44 88 LEU A N 1
ATOM 701 C CA . LEU A 1 88 ? -1.295 -8.970 8.642 1.00 92.44 88 LEU A CA 1
ATOM 702 C C . LEU A 1 88 ? -1.385 -8.776 10.155 1.00 92.44 88 LEU A C 1
ATOM 704 O O . LEU A 1 88 ? -0.591 -9.337 10.903 1.00 92.44 88 LEU A O 1
ATOM 708 N N . GLN A 1 89 ? -2.341 -7.961 10.603 1.00 94.19 89 GLN A N 1
ATOM 709 C CA . GLN A 1 89 ? -2.612 -7.716 12.017 1.00 94.19 89 GLN A CA 1
ATOM 710 C C . GLN A 1 89 ? -4.109 -7.503 12.212 1.00 94.19 89 GLN A C 1
ATOM 712 O O . GLN A 1 89 ? -4.735 -6.789 11.428 1.00 94.19 89 GLN A O 1
ATOM 717 N N . SER A 1 90 ? -4.670 -8.087 13.267 1.00 94.56 90 SER A N 1
ATOM 718 C CA . SER A 1 90 ? -6.085 -7.936 13.607 1.00 94.56 90 SER A CA 1
ATOM 719 C C . SER A 1 90 ? -6.274 -7.091 14.856 1.00 94.56 90 SER A C 1
ATOM 721 O O . SER A 1 90 ? -5.412 -7.057 15.733 1.00 94.56 90 SER A O 1
ATOM 723 N N . ARG A 1 91 ? -7.450 -6.469 14.974 1.00 93.00 91 ARG A N 1
ATOM 724 C CA . ARG A 1 91 ? -7.880 -5.733 16.178 1.00 93.00 91 ARG A CA 1
ATOM 725 C C . ARG A 1 91 ? -6.922 -4.611 16.621 1.00 93.00 91 ARG A C 1
ATOM 727 O O . ARG A 1 91 ? -6.706 -4.396 17.812 1.00 93.00 91 ARG A O 1
ATOM 734 N N . VAL A 1 92 ? -6.385 -3.860 15.668 1.00 92.62 92 VAL A N 1
ATOM 735 C CA . VAL A 1 92 ? -5.485 -2.727 15.908 1.00 92.62 92 VAL A CA 1
ATOM 736 C C . VAL A 1 92 ? -6.285 -1.471 16.263 1.00 92.62 92 VAL A C 1
ATOM 738 O O . VAL A 1 92 ? -7.314 -1.183 15.645 1.00 92.62 92 VAL A O 1
ATOM 741 N N . GLY A 1 93 ? -5.839 -0.713 17.268 1.00 90.12 93 GLY A N 1
ATOM 742 C CA . GLY A 1 93 ? -6.456 0.564 17.634 1.00 90.12 93 GLY A CA 1
ATOM 743 C C . GLY A 1 93 ? -6.367 1.589 16.498 1.00 90.12 93 GLY A C 1
ATOM 744 O O . GLY A 1 93 ? -5.480 1.522 15.654 1.00 90.12 93 GLY A O 1
ATOM 745 N N . PHE A 1 94 ? -7.280 2.565 16.455 1.00 87.62 94 PHE A N 1
ATOM 746 C CA . PHE A 1 94 ? -7.308 3.541 15.357 1.00 87.62 94 PHE A CA 1
ATOM 747 C C . PHE A 1 94 ? -5.984 4.313 15.186 1.00 87.62 94 PHE A C 1
ATOM 749 O O . PHE A 1 94 ? -5.524 4.467 14.057 1.00 87.62 94 PHE A O 1
ATOM 756 N N . ALA A 1 95 ? -5.383 4.788 16.284 1.00 87.50 95 ALA A N 1
ATOM 757 C CA . ALA A 1 95 ? -4.125 5.538 16.241 1.00 87.50 95 ALA A CA 1
ATOM 758 C C . ALA A 1 95 ? -2.983 4.678 15.676 1.00 87.50 95 ALA A C 1
ATOM 760 O O . ALA A 1 95 ? -2.371 5.054 14.677 1.00 87.50 95 ALA A O 1
ATOM 761 N N . ASP A 1 96 ? -2.803 3.476 16.226 1.00 91.56 96 ASP A N 1
ATOM 762 C CA . ASP A 1 96 ? -1.786 2.525 15.772 1.00 91.56 96 ASP A CA 1
ATOM 763 C C . ASP A 1 96 ? -1.993 2.132 14.308 1.00 91.56 96 ASP A C 1
ATOM 765 O O . ASP A 1 96 ? -1.050 2.105 13.520 1.00 91.56 96 ASP A O 1
ATOM 769 N N . ALA A 1 97 ? -3.243 1.889 13.903 1.00 92.00 97 ALA A N 1
ATOM 770 C CA . ALA A 1 97 ? -3.565 1.537 12.529 1.00 92.00 97 ALA A CA 1
ATOM 771 C C . ALA A 1 97 ? -3.188 2.666 11.562 1.00 92.00 97 ALA A C 1
ATOM 773 O O . ALA A 1 97 ? -2.659 2.412 10.480 1.00 92.00 97 ALA A O 1
ATOM 774 N N . VAL A 1 98 ? -3.423 3.921 11.948 1.00 90.81 98 VAL A N 1
ATOM 775 C CA . VAL A 1 98 ? -3.010 5.082 11.157 1.00 90.81 98 VAL A CA 1
ATOM 776 C C . VAL A 1 98 ? -1.494 5.165 11.045 1.00 90.81 98 VAL A C 1
ATOM 778 O O . VAL A 1 98 ? -0.993 5.367 9.939 1.00 90.81 98 VAL A O 1
ATOM 781 N N . ASP A 1 99 ? -0.766 4.980 12.141 1.00 92.31 99 ASP A N 1
ATOM 782 C CA . ASP A 1 99 ? 0.695 5.058 12.135 1.00 92.31 99 ASP A CA 1
ATOM 783 C C . ASP A 1 99 ? 1.331 3.924 11.325 1.00 92.31 99 ASP A C 1
ATOM 785 O O . ASP A 1 99 ? 2.269 4.160 10.563 1.00 92.31 99 ASP A O 1
ATOM 789 N N . ILE A 1 100 ? 0.775 2.714 11.398 1.00 94.50 100 ILE A N 1
ATOM 790 C CA . ILE A 1 100 ? 1.197 1.578 10.572 1.00 94.50 100 ILE A CA 1
ATOM 791 C C . ILE A 1 100 ? 0.988 1.886 9.085 1.00 94.50 100 ILE A C 1
ATOM 793 O O . ILE A 1 100 ? 1.926 1.783 8.295 1.00 94.50 100 ILE A O 1
ATOM 797 N N . ILE A 1 101 ? -0.212 2.320 8.682 1.00 95.12 101 ILE A N 1
ATOM 798 C CA . ILE A 1 101 ? -0.475 2.620 7.266 1.00 95.12 101 ILE A CA 1
ATOM 799 C C . ILE A 1 101 ? 0.335 3.827 6.781 1.00 95.12 101 ILE A C 1
ATOM 801 O O . ILE A 1 101 ? 0.733 3.851 5.620 1.00 95.12 101 ILE A O 1
ATOM 805 N N . LYS A 1 102 ? 0.642 4.804 7.642 1.00 93.50 102 LYS A N 1
ATOM 806 C CA . LYS A 1 102 ? 1.558 5.905 7.304 1.00 93.50 102 LYS A CA 1
ATOM 807 C C . LYS A 1 102 ? 2.971 5.429 7.009 1.00 93.50 102 LYS A C 1
ATOM 809 O O . LYS A 1 102 ? 3.574 5.939 6.071 1.00 93.50 102 LYS A O 1
ATOM 814 N N . LYS A 1 103 ? 3.494 4.481 7.790 1.00 94.62 103 LYS A N 1
ATOM 815 C CA . LYS A 1 103 ? 4.815 3.893 7.529 1.00 94.62 103 LYS A CA 1
ATOM 816 C C . LYS A 1 103 ? 4.836 3.228 6.154 1.00 94.62 103 LYS A C 1
ATOM 818 O O . LYS A 1 103 ? 5.687 3.567 5.338 1.00 94.62 103 LYS A O 1
ATOM 823 N N . TYR A 1 104 ? 3.829 2.409 5.845 1.00 94.44 104 TYR A N 1
ATOM 824 C CA . TYR A 1 104 ? 3.700 1.811 4.514 1.00 94.44 104 TYR A CA 1
ATOM 825 C C . TYR A 1 104 ? 3.511 2.851 3.396 1.00 94.44 104 TYR A C 1
ATOM 827 O O . TYR A 1 104 ? 4.072 2.689 2.316 1.00 94.44 104 TYR A O 1
ATOM 835 N N . ASP A 1 105 ? 2.764 3.938 3.634 1.00 94.19 105 ASP A N 1
ATOM 836 C CA . ASP A 1 105 ? 2.618 5.038 2.667 1.00 94.19 105 ASP A CA 1
ATOM 837 C C . ASP A 1 105 ? 3.955 5.724 2.374 1.00 94.19 105 ASP A C 1
ATOM 839 O O . ASP A 1 105 ? 4.258 5.991 1.213 1.00 94.19 105 ASP A O 1
ATOM 843 N N . ALA A 1 106 ? 4.761 5.976 3.409 1.00 93.50 106 ALA A N 1
ATOM 844 C CA . ALA A 1 106 ? 6.069 6.608 3.281 1.00 93.50 106 ALA A CA 1
ATOM 845 C C . ALA A 1 106 ? 7.059 5.719 2.513 1.00 93.50 106 ALA A C 1
ATOM 847 O O . ALA A 1 106 ? 7.729 6.198 1.598 1.00 93.50 106 ALA A O 1
ATOM 848 N N . GLU A 1 107 ? 7.102 4.421 2.819 1.00 92.94 107 GLU A N 1
ATOM 849 C CA . GLU A 1 107 ? 7.930 3.456 2.087 1.00 92.94 107 GLU A CA 1
ATOM 850 C C . GLU A 1 107 ? 7.522 3.348 0.610 1.00 92.94 107 GLU A C 1
ATOM 852 O O . GLU A 1 107 ? 8.380 3.317 -0.278 1.00 92.94 107 GLU A O 1
ATOM 857 N N . ALA A 1 108 ? 6.215 3.309 0.336 1.00 91.88 108 ALA A N 1
ATOM 858 C CA . ALA A 1 108 ? 5.681 3.275 -1.022 1.00 91.88 108 ALA A CA 1
ATOM 859 C C . ALA A 1 108 ? 5.985 4.573 -1.785 1.00 91.88 108 ALA A C 1
ATOM 861 O O . ALA A 1 108 ? 6.337 4.550 -2.968 1.00 91.88 108 ALA A O 1
ATOM 862 N N . GLU A 1 109 ? 5.882 5.722 -1.113 1.00 93.19 109 GLU A N 1
ATOM 863 C CA . GLU A 1 109 ? 6.255 7.014 -1.680 1.00 93.19 109 GLU A CA 1
ATOM 864 C C . GLU A 1 109 ? 7.746 7.059 -2.030 1.00 93.19 109 GLU A C 1
ATOM 866 O O . GLU A 1 109 ? 8.093 7.478 -3.135 1.00 93.19 109 GLU A O 1
ATOM 871 N N . GLU A 1 110 ? 8.627 6.605 -1.140 1.00 93.06 110 GLU A N 1
ATOM 872 C CA . GLU A 1 110 ? 10.070 6.580 -1.383 1.00 93.06 110 GLU A CA 1
ATOM 873 C C . GLU A 1 110 ? 10.419 5.694 -2.588 1.00 93.06 110 GLU A C 1
ATOM 875 O O . GLU A 1 110 ? 11.156 6.112 -3.487 1.00 93.06 110 GLU A O 1
ATOM 880 N N . ARG A 1 111 ? 9.828 4.496 -2.666 1.00 90.31 111 ARG A N 1
ATOM 881 C CA . ARG A 1 111 ? 9.996 3.585 -3.807 1.00 90.31 111 ARG A CA 1
ATOM 882 C C . ARG A 1 111 ? 9.492 4.201 -5.111 1.00 90.31 111 ARG A C 1
ATOM 884 O O . ARG A 1 111 ? 10.160 4.096 -6.142 1.00 90.31 111 ARG A O 1
ATOM 891 N N . LEU A 1 112 ? 8.352 4.892 -5.086 1.00 90.31 112 LEU A N 1
ATOM 892 C CA . LEU A 1 112 ? 7.841 5.611 -6.255 1.00 90.31 112 LEU A CA 1
ATOM 893 C C . LEU A 1 112 ? 8.725 6.789 -6.656 1.00 90.31 112 LEU A C 1
ATOM 895 O O . LEU A 1 112 ? 8.933 6.993 -7.851 1.00 90.31 112 LEU A O 1
ATOM 899 N N . ARG A 1 113 ? 9.265 7.544 -5.696 1.00 91.50 113 ARG A N 1
ATOM 900 C CA . ARG A 1 113 ? 10.213 8.631 -5.975 1.00 91.50 113 ARG A CA 1
ATOM 901 C C . ARG A 1 113 ? 11.461 8.096 -6.663 1.00 91.50 113 ARG A C 1
ATOM 903 O O . ARG A 1 113 ? 11.825 8.636 -7.700 1.00 91.50 113 ARG A O 1
ATOM 910 N N . LYS A 1 114 ? 12.028 6.990 -6.170 1.00 91.31 114 LYS A N 1
ATOM 911 C CA . LYS A 1 114 ? 13.154 6.289 -6.812 1.00 91.31 114 LYS A CA 1
ATOM 912 C C . LYS A 1 114 ? 12.817 5.863 -8.249 1.00 91.31 114 LYS A C 1
ATOM 914 O O . LYS A 1 114 ? 13.563 6.156 -9.175 1.00 91.31 114 LYS A O 1
ATOM 919 N N . LYS A 1 115 ? 11.638 5.267 -8.484 1.00 88.25 115 LYS A N 1
ATOM 920 C CA . LYS A 1 115 ? 11.175 4.894 -9.842 1.00 88.25 115 LYS A CA 1
ATOM 921 C C . LYS A 1 115 ? 10.986 6.102 -10.777 1.00 88.25 115 LYS A C 1
ATOM 923 O O . LYS A 1 115 ? 11.067 5.957 -11.996 1.00 88.25 115 LYS A O 1
ATOM 928 N N . LEU A 1 116 ? 10.695 7.283 -10.232 1.00 90.31 116 LEU A N 1
ATOM 929 C CA . LEU A 1 116 ? 10.396 8.507 -10.981 1.00 90.31 116 LEU A CA 1
ATOM 930 C C . LEU A 1 116 ? 11.532 9.540 -10.947 1.00 90.31 116 LEU A C 1
ATOM 932 O O . LEU A 1 116 ? 11.319 10.658 -11.408 1.00 90.31 116 LEU A O 1
ATOM 936 N N . GLU A 1 117 ? 12.717 9.181 -10.454 1.00 89.94 117 GLU A N 1
ATOM 937 C CA . GLU A 1 117 ? 13.845 10.097 -10.223 1.00 89.94 117 GLU A CA 1
ATOM 938 C C . GLU A 1 117 ? 14.283 10.846 -11.492 1.00 89.94 117 GLU A C 1
ATOM 940 O O . GLU A 1 117 ? 14.662 12.011 -11.443 1.00 89.94 117 GLU A O 1
ATOM 945 N N . LYS A 1 118 ? 14.126 10.213 -12.661 1.00 90.50 118 LYS A N 1
ATOM 946 C CA . LYS A 1 118 ? 14.434 10.815 -13.970 1.00 90.50 118 LYS A CA 1
ATOM 947 C C . LYS A 1 118 ? 13.462 11.925 -14.392 1.00 90.50 118 LYS A C 1
ATOM 949 O O . LYS A 1 118 ? 13.686 12.586 -15.404 1.00 90.50 118 LYS A O 1
ATOM 954 N N . LEU A 1 119 ? 12.338 12.096 -13.695 1.00 89.75 119 LEU A N 1
ATOM 955 C CA . LEU A 1 119 ? 11.353 13.129 -14.004 1.00 89.75 119 LEU A CA 1
ATOM 956 C C . LEU A 1 119 ? 11.627 14.402 -13.196 1.00 89.75 119 LEU A C 1
ATOM 958 O O . LEU A 1 119 ? 12.012 14.323 -12.034 1.00 89.75 119 LEU A O 1
ATOM 962 N N . PRO A 1 120 ? 11.296 15.586 -13.743 1.00 92.69 120 PRO A N 1
ATOM 963 C CA . PRO A 1 120 ? 11.283 16.820 -12.968 1.00 92.69 120 PRO A CA 1
ATOM 964 C C . PRO A 1 120 ? 10.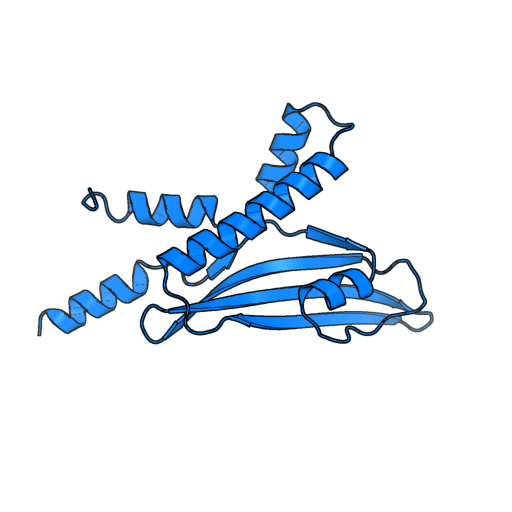441 16.672 -11.696 1.00 92.69 120 PRO A C 1
ATOM 966 O O . PRO A 1 120 ? 9.330 16.131 -11.754 1.00 92.69 120 PRO A O 1
ATOM 969 N N . GLN A 1 121 ? 10.920 17.225 -10.579 1.00 91.19 121 GLN A N 1
ATOM 970 C CA . GLN A 1 121 ? 10.297 17.095 -9.255 1.00 91.19 121 GLN A CA 1
ATOM 971 C C . GLN A 1 121 ? 8.785 17.378 -9.272 1.00 91.19 121 GLN A C 1
ATOM 973 O O . GLN A 1 121 ? 7.987 16.555 -8.826 1.00 91.19 121 GLN A O 1
ATOM 978 N N . LYS A 1 122 ? 8.361 18.468 -9.924 1.00 92.00 122 LYS A N 1
ATOM 979 C CA . LYS A 1 122 ? 6.940 18.839 -10.064 1.00 92.00 122 LYS A CA 1
ATOM 980 C C . LYS A 1 122 ? 6.087 17.758 -10.748 1.00 92.00 122 LYS A C 1
ATOM 982 O O . LYS A 1 122 ? 4.913 17.582 -10.424 1.00 92.00 122 LYS A O 1
ATOM 987 N N . LYS A 1 123 ? 6.648 17.023 -11.718 1.00 91.69 123 LYS A N 1
ATOM 988 C CA . LYS A 1 123 ? 5.959 15.901 -12.383 1.00 91.69 123 LYS A CA 1
ATOM 989 C C . LYS A 1 123 ? 5.932 14.657 -11.491 1.00 91.69 123 LYS A C 1
ATOM 991 O O . LYS A 1 123 ? 4.925 13.949 -11.507 1.00 91.69 123 LYS A O 1
ATOM 996 N N . CYS A 1 124 ? 6.996 14.411 -10.727 1.00 89.88 124 CYS A N 1
ATOM 997 C CA . CYS A 1 124 ? 7.069 13.327 -9.749 1.00 89.88 124 CYS A CA 1
ATOM 998 C C . CYS A 1 124 ? 5.986 13.490 -8.669 1.00 89.88 124 CYS A C 1
ATOM 1000 O O . CYS A 1 124 ? 5.118 12.627 -8.531 1.00 89.88 124 CYS A O 1
ATOM 1002 N N . GLU A 1 125 ? 5.931 14.653 -8.018 1.00 90.19 125 GLU A N 1
ATOM 1003 C CA . GLU A 1 125 ? 4.932 14.979 -6.991 1.00 90.19 125 GLU A CA 1
ATOM 1004 C C . GLU A 1 125 ? 3.499 14.856 -7.524 1.00 90.19 125 GLU A C 1
ATOM 1006 O O . GLU A 1 125 ? 2.642 14.240 -6.891 1.00 90.19 125 GLU A O 1
ATOM 1011 N N . LYS A 1 126 ? 3.237 15.352 -8.743 1.00 90.81 126 LYS A N 1
ATOM 1012 C CA . LYS A 1 126 ? 1.921 15.222 -9.388 1.00 90.81 126 LYS A CA 1
ATOM 1013 C C . LYS A 1 126 ? 1.531 13.760 -9.634 1.00 90.81 126 LYS A C 1
ATOM 1015 O O . LYS A 1 126 ? 0.355 13.419 -9.513 1.00 90.81 126 LYS A O 1
ATOM 1020 N N . LYS A 1 127 ? 2.480 12.890 -9.999 1.00 89.88 127 LYS A N 1
ATOM 1021 C CA . LYS A 1 127 ? 2.221 11.451 -10.183 1.00 89.88 127 LYS A CA 1
ATOM 1022 C C . LYS A 1 127 ? 1.952 10.749 -8.850 1.00 89.88 127 LYS A C 1
ATOM 1024 O O . LYS A 1 127 ? 1.006 9.969 -8.777 1.00 89.88 127 LYS A O 1
ATOM 1029 N N . ILE A 1 128 ? 2.721 11.063 -7.808 1.00 89.38 128 ILE A N 1
ATOM 1030 C CA . ILE A 1 128 ? 2.519 10.522 -6.455 1.00 89.38 128 ILE A CA 1
ATOM 1031 C C . ILE A 1 128 ? 1.146 10.943 -5.919 1.00 89.38 128 ILE A C 1
ATOM 1033 O O . ILE A 1 128 ? 0.357 10.098 -5.503 1.00 89.38 128 ILE A O 1
ATOM 1037 N N . ALA A 1 129 ? 0.800 12.228 -6.030 1.00 87.81 129 ALA A N 1
ATOM 1038 C CA . ALA A 1 129 ? -0.502 12.744 -5.616 1.00 87.81 129 ALA A CA 1
ATOM 1039 C C . ALA A 1 129 ? -1.671 12.079 -6.362 1.00 87.81 129 ALA A C 1
ATOM 1041 O O . ALA A 1 129 ? -2.704 11.813 -5.763 1.00 87.81 129 ALA A O 1
ATOM 1042 N N . ARG A 1 130 ? -1.509 11.753 -7.652 1.00 88.00 130 ARG A N 1
ATOM 1043 C CA . ARG A 1 130 ? -2.525 11.009 -8.421 1.00 88.00 130 ARG A CA 1
ATOM 1044 C C . ARG A 1 130 ? -2.710 9.572 -7.940 1.00 88.00 130 ARG A C 1
ATOM 1046 O O . ARG A 1 130 ? -3.823 9.064 -8.005 1.00 88.00 130 ARG A O 1
ATOM 1053 N N . LYS A 1 131 ? -1.642 8.920 -7.474 1.00 88.56 131 LYS A N 1
ATOM 1054 C CA . LYS A 1 131 ? -1.723 7.576 -6.885 1.00 88.56 131 LYS A CA 1
ATOM 1055 C C . LYS A 1 131 ? -2.331 7.583 -5.480 1.00 88.56 131 LYS A C 1
ATOM 1057 O O . LYS A 1 131 ? -2.888 6.573 -5.054 1.00 88.56 131 LYS A O 1
ATOM 1062 N N . ARG A 1 132 ? -2.277 8.713 -4.767 1.00 86.31 132 ARG A N 1
ATOM 1063 C CA . ARG A 1 132 ? -3.006 8.907 -3.508 1.00 86.31 132 ARG A CA 1
ATOM 1064 C C . ARG A 1 132 ? -4.506 9.012 -3.798 1.00 86.31 132 ARG A C 1
ATOM 1066 O O . ARG A 1 132 ? -5.038 10.075 -4.097 1.00 86.31 132 ARG A O 1
ATOM 1073 N N . GLY A 1 133 ? -5.199 7.878 -3.720 1.00 82.31 133 GLY A N 1
ATOM 1074 C CA . GLY A 1 133 ? -6.652 7.816 -3.867 1.00 82.31 133 GLY A CA 1
ATOM 1075 C C . GLY A 1 133 ? -7.404 8.529 -2.735 1.00 82.31 133 GLY A C 1
ATOM 1076 O O . GLY A 1 133 ? -6.837 8.914 -1.714 1.00 82.31 133 GLY A O 1
ATOM 1077 N N . ARG A 1 134 ? -8.731 8.645 -2.869 1.00 82.06 134 ARG A N 1
ATOM 1078 C CA . ARG A 1 134 ? -9.617 9.350 -1.914 1.00 82.06 134 ARG A CA 1
ATOM 1079 C C . ARG A 1 134 ? -9.530 8.847 -0.464 1.00 82.06 134 ARG A C 1
ATOM 1081 O O . ARG A 1 134 ? -9.852 9.607 0.455 1.00 82.06 134 ARG A O 1
ATOM 1088 N N . ASN A 1 135 ? -9.152 7.582 -0.289 1.00 84.81 135 ASN A N 1
ATOM 1089 C CA . ASN A 1 135 ? -9.051 6.895 0.999 1.00 84.81 135 ASN A CA 1
ATOM 1090 C C . ASN A 1 135 ? -7.612 6.813 1.513 1.00 84.81 135 ASN A C 1
ATOM 1092 O O . ASN A 1 135 ? -7.367 6.124 2.498 1.00 84.81 135 ASN A O 1
ATOM 1096 N N . ASN A 1 136 ? -6.663 7.500 0.874 1.00 91.06 136 ASN A N 1
ATOM 1097 C CA . ASN A 1 136 ? -5.295 7.519 1.362 1.00 91.06 136 ASN A CA 1
ATOM 1098 C C . ASN A 1 136 ? -5.243 8.042 2.809 1.00 91.06 136 ASN A C 1
ATOM 1100 O O . ASN A 1 136 ? -5.990 8.959 3.174 1.00 91.06 136 ASN A O 1
ATOM 1104 N N . VAL A 1 137 ? -4.363 7.460 3.623 1.00 87.44 137 VAL A N 1
ATOM 1105 C CA . VAL A 1 137 ? -4.216 7.779 5.051 1.00 87.44 137 VAL A CA 1
ATOM 1106 C C . VAL A 1 137 ? -4.025 9.279 5.304 1.00 87.44 137 VAL A C 1
ATOM 1108 O O . VAL A 1 137 ? -4.612 9.826 6.240 1.00 87.44 137 VAL A O 1
ATOM 1111 N N . HIS A 1 138 ? -3.339 9.985 4.399 1.00 81.75 138 HIS A N 1
ATOM 1112 C CA . HIS A 1 138 ? -3.151 11.432 4.471 1.00 81.75 138 HIS A CA 1
ATOM 1113 C C . HIS A 1 138 ? -4.482 12.210 4.417 1.00 81.75 138 HIS A C 1
ATOM 1115 O O . HIS A 1 138 ? -4.641 13.243 5.077 1.00 81.75 138 HIS A O 1
ATOM 1121 N N . TYR A 1 139 ? -5.458 11.744 3.636 1.00 79.31 139 TYR A N 1
ATOM 1122 C CA . TYR A 1 139 ? -6.772 12.385 3.524 1.00 79.31 139 TYR A CA 1
ATOM 1123 C C . TYR A 1 139 ? -7.749 11.910 4.598 1.00 79.31 139 TYR A C 1
ATOM 1125 O O . TYR A 1 139 ? -8.588 12.694 5.043 1.00 79.31 139 TYR A O 1
ATOM 1133 N N . ALA A 1 140 ? -7.637 10.652 5.030 1.00 73.69 140 ALA A N 1
ATOM 1134 C CA . ALA A 1 140 ? -8.460 10.100 6.101 1.00 73.69 140 ALA A CA 1
ATOM 1135 C C . ALA A 1 140 ? -8.256 10.869 7.417 1.00 73.69 140 ALA A C 1
ATOM 1137 O O . ALA A 1 140 ? -9.236 11.243 8.060 1.00 73.69 140 ALA A O 1
ATOM 1138 N N . GLN A 1 141 ? -7.007 11.204 7.761 1.00 67.25 141 GLN A N 1
ATOM 1139 C CA . GLN A 1 141 ? -6.713 12.032 8.933 1.00 67.25 141 GLN A CA 1
ATOM 1140 C C . GLN A 1 141 ? -7.277 13.450 8.822 1.00 67.25 141 GLN A C 1
ATOM 1142 O O . GLN A 1 141 ? -7.913 13.920 9.760 1.00 67.25 141 GLN A O 1
ATOM 1147 N N . LYS A 1 142 ? -7.107 14.113 7.668 1.00 64.25 142 LYS A N 1
ATOM 1148 C CA . LYS A 1 142 ? -7.643 15.469 7.453 1.00 64.25 142 LYS A CA 1
ATOM 1149 C C . LYS A 1 142 ? -9.157 15.531 7.647 1.00 64.25 142 LYS A C 1
ATOM 1151 O O . LYS A 1 142 ? -9.670 16.501 8.188 1.00 64.25 142 LYS A O 1
ATOM 1156 N N . ARG A 1 143 ? -9.895 14.501 7.218 1.00 63.62 143 ARG A N 1
ATOM 1157 C CA . ARG A 1 143 ? -11.351 14.454 7.430 1.00 63.62 143 ARG A CA 1
ATOM 1158 C C . ARG A 1 143 ? -11.711 14.339 8.904 1.00 63.62 143 ARG A C 1
ATOM 1160 O O . ARG A 1 143 ? -12.656 14.989 9.331 1.00 63.62 143 ARG A O 1
ATOM 1167 N N . LEU A 1 144 ? -10.949 13.556 9.662 1.00 64.00 144 LEU A N 1
ATOM 1168 C CA . LEU A 1 144 ? -11.173 13.382 11.093 1.00 64.00 144 LEU A CA 1
ATOM 1169 C C . LEU A 1 144 ? -10.867 14.652 11.884 1.00 64.00 144 LEU A C 1
ATOM 1171 O O . LEU A 1 144 ? -11.684 15.032 12.719 1.00 64.00 144 LEU A O 1
ATOM 1175 N N . SER A 1 145 ? -9.766 15.342 11.566 1.00 58.94 145 SER A N 1
ATOM 1176 C CA . SER A 1 145 ? -9.410 16.614 12.206 1.00 58.94 145 SER A CA 1
ATOM 1177 C C . SER A 1 145 ? -10.422 17.722 11.900 1.00 58.94 145 SER A C 1
ATOM 1179 O O . SER A 1 145 ? -10.752 18.507 12.776 1.00 58.94 145 SER A O 1
ATOM 1181 N N . ILE A 1 146 ? -10.972 17.762 10.679 1.00 57.44 146 ILE A N 1
ATOM 1182 C CA . ILE A 1 146 ? -12.025 18.723 10.304 1.00 57.44 146 ILE A CA 1
ATOM 1183 C C . ILE A 1 146 ? -13.365 18.368 10.972 1.00 57.44 146 ILE A C 1
ATOM 1185 O O . ILE A 1 146 ? -14.116 19.256 11.359 1.00 57.44 146 ILE A O 1
ATOM 1189 N N . SER A 1 147 ? -13.674 17.075 11.122 1.00 52.31 147 SER A N 1
ATOM 1190 C CA . SER A 1 147 ? -14.931 16.616 11.731 1.00 52.31 147 SER A CA 1
ATOM 1191 C C . SER A 1 147 ? -14.966 16.697 13.259 1.00 52.31 147 SER A C 1
ATOM 1193 O O . SER A 1 147 ? -16.037 16.529 13.838 1.00 52.31 147 SER A O 1
ATOM 1195 N N . ASN A 1 148 ? -13.822 16.924 13.912 1.00 47.75 148 ASN A N 1
ATOM 1196 C CA . ASN A 1 148 ? -13.731 16.996 15.365 1.00 47.75 148 ASN A CA 1
ATOM 1197 C C . ASN A 1 148 ? -12.819 18.159 15.811 1.00 47.75 148 ASN A C 1
ATOM 1199 O O . ASN A 1 148 ? -11.693 17.924 16.247 1.00 47.75 148 ASN A O 1
ATOM 1203 N N . PRO A 1 149 ? -13.291 19.417 15.705 1.00 48.03 149 PRO A N 1
ATOM 1204 C CA . PRO A 1 149 ? -12.497 20.614 16.008 1.00 48.03 149 PRO A CA 1
ATOM 1205 C C . PRO A 1 149 ? -12.164 20.805 17.501 1.00 48.03 149 PRO A C 1
ATOM 1207 O O . PRO A 1 149 ? -11.526 21.789 17.854 1.00 48.03 149 PRO A O 1
ATOM 1210 N N . PHE A 1 150 ? -12.585 19.888 18.379 1.00 42.12 150 PHE A N 1
ATOM 1211 C CA . PHE A 1 150 ? -12.419 19.978 19.836 1.00 42.12 150 PHE A CA 1
ATOM 1212 C C . PHE A 1 150 ? -11.398 18.987 20.419 1.00 42.12 150 PHE A C 1
ATOM 1214 O O . PHE A 1 150 ? -11.348 18.821 21.633 1.00 42.12 150 PHE A O 1
ATOM 1221 N N . ILE A 1 151 ? -10.597 18.309 19.588 1.00 43.78 151 ILE A N 1
ATOM 1222 C CA . ILE A 1 151 ? -9.437 17.549 20.078 1.00 43.78 151 ILE A CA 1
ATOM 1223 C C . ILE A 1 151 ? -8.212 18.471 20.013 1.00 43.78 151 ILE A C 1
ATOM 1225 O O . ILE A 1 151 ? -7.487 18.480 19.018 1.00 43.78 151 ILE A O 1
ATOM 1229 N N . HIS A 1 152 ? -8.036 19.259 21.073 1.00 39.31 152 HIS A N 1
ATOM 1230 C CA . HIS A 1 152 ? -6.777 19.875 21.490 1.00 39.31 152 HIS A CA 1
ATOM 1231 C C . HIS A 1 152 ? -6.479 19.422 22.916 1.00 39.31 152 HIS A C 1
ATOM 1233 O O . HIS A 1 152 ? -7.444 19.363 23.713 1.00 39.31 152 HIS A O 1
#

Secondary structure (DSSP, 8-state):
-HHHHHHHHHHHHS-SEEE---EEEESHHHHHHHH-------TTS--EEEEEEEEEE-GGG-EEEEEEEEEEEEETTEEEEEEEEEEEEEEE-HHHHHHHHHHHHHHHHHHHHHHTTTS-HHHHHHHHHHHS-TTBHHHHHHHHHHH-TT--

Foldseek 3Di:
DVVVVVVVVVVPLADQKAWAFKDKDQFPVVVCVVAVDCDPGDPPRRKIKTKIWMWGDDPPQFTFTKIKIWTWDADPVGIDIGIDMHGPDTRHHPVRRLVVRVVVNVVRLVVQCVVCVVPDPVVSVVVSVVSQDCRHSVNSVVSSCVVCVPPD

pLDDT: mean 80.19, std 15.72, range [39.31, 96.19]

Sequence (152 aa):
MFGYIKSLFNKKSYPRKFTAIEESCDGAYQVNRLCGQNVATWFTGRDSYKTQFYAARTDGHYYDIKFSYCGTATIMDGEITDVGEVVLQSRVGFADAVDIIKKYDAEAEERLRKKLEKLPQKKCEKKIARKRGRNNVHYAQKRLSISNPFIH

Radius of gyration: 18.34 Å; chains: 1; bounding box: 45×41×51 Å